Protein AF-D0BL15-F1 (afdb_monomer)

Sequence (108 aa):
METQQSLTRKQKILVAIVFLVSALVTSEMAHLYIEKNGEYEYSIFRWILVHQWSIVPAVGSVWLLNWKKIELIKQNFYIKVLLNWFLILALTYILEIVALLVLLIFIL

Organism: NCBI:txid626369

Nearest PDB structures (foldseek):
  3k1s-assembly1_A  TM=3.613E-01  e=9.073E+00  Bacillus anthracis

Solvent-accessible surface area (backbone atoms only — not comparable to full-atom values): 6141 Å² total; per-residue (Å²): 132,84,75,80,81,75,75,50,72,69,53,50,49,50,51,52,50,47,51,51,52,33,19,50,54,30,51,53,53,29,50,55,51,40,72,74,69,51,92,80,74,93,41,74,70,52,50,5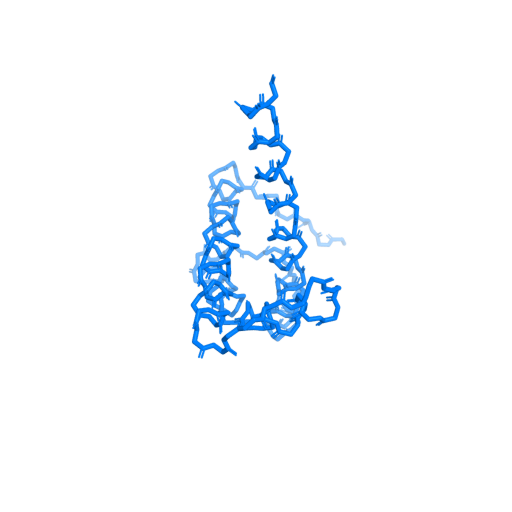0,63,53,45,56,65,31,48,56,43,17,45,52,43,49,50,52,33,52,74,69,71,50,77,91,62,102,64,58,70,67,60,50,24,53,56,41,23,53,50,36,52,54,49,34,55,52,50,52,54,50,51,52,52,53,50,50,64,75,74,105

pLDDT: mean 86.87, std 10.34, range [35.91, 94.69]

Foldseek 3Di:
DPPPPDDDPVLVVVLVVLLVVLLVVLVVQLVVVDVVPDDDDDDPVSLCVSSVCSLVSLLVSLVVCVVVVNDPDPDDSVVSSVVSSVSSSVVNVVVVVVVVVVVVVVVD

Mean predicted aligned error: 5.79 Å

Structure (mmCIF, N/CA/C/O backbone):
data_AF-D0BL15-F1
#
_entry.id   AF-D0BL15-F1
#
loop_
_atom_site.group_PDB
_atom_site.id
_atom_site.type_symbol
_atom_site.label_atom_id
_atom_site.label_alt_id
_atom_site.label_comp_id
_atom_site.label_asym_id
_atom_site.label_entity_id
_atom_site.label_seq_id
_atom_site.pdbx_PDB_ins_code
_atom_site.Cartn_x
_atom_site.Cartn_y
_atom_site.Cartn_z
_atom_site.occupancy
_atom_site.B_iso_or_equiv
_atom_site.auth_seq_id
_atom_site.auth_comp_id
_atom_site.auth_asym_id
_atom_site.auth_atom_id
_atom_site.pdbx_PDB_model_num
ATOM 1 N N . MET A 1 1 ? -21.423 17.517 18.499 1.00 35.91 1 MET A N 1
ATOM 2 C CA . MET A 1 1 ? -20.023 17.179 18.163 1.00 35.91 1 MET A CA 1
ATOM 3 C C . MET A 1 1 ? -19.782 15.752 18.606 1.00 35.91 1 MET A C 1
ATOM 5 O O . MET A 1 1 ? -19.761 15.507 19.804 1.00 35.91 1 MET A O 1
ATOM 9 N N . GLU A 1 2 ? -19.693 14.803 17.674 1.00 43.69 2 GLU A N 1
ATOM 10 C CA . GLU A 1 2 ? -19.262 13.450 18.030 1.00 43.69 2 GLU A CA 1
ATOM 11 C C . GLU A 1 2 ? -17.793 13.520 18.451 1.00 43.69 2 GLU A C 1
ATOM 13 O O . GLU A 1 2 ? -16.938 13.962 17.685 1.00 43.69 2 GLU A O 1
ATOM 18 N N . THR A 1 3 ? -17.503 13.152 19.693 1.00 45.22 3 THR A N 1
ATOM 19 C CA . THR A 1 3 ? -16.144 13.080 20.220 1.00 45.22 3 THR A CA 1
ATOM 20 C C . THR A 1 3 ? -15.340 12.095 19.372 1.00 45.22 3 THR A C 1
ATOM 22 O O . THR A 1 3 ? -15.650 10.906 19.322 1.00 45.22 3 THR A O 1
ATOM 25 N N . GLN A 1 4 ? -14.311 12.587 18.670 1.00 54.41 4 GLN A N 1
ATOM 26 C CA . GLN A 1 4 ? -13.317 11.728 18.028 1.00 54.41 4 GLN A CA 1
ATOM 27 C C . GLN A 1 4 ? -12.691 10.851 19.115 1.00 54.41 4 GLN A C 1
ATOM 29 O O . GLN A 1 4 ? -11.905 11.323 19.937 1.00 54.41 4 GLN A O 1
ATOM 34 N N . GLN A 1 5 ? -13.074 9.578 19.150 1.00 62.59 5 GLN A N 1
ATOM 35 C CA . GLN A 1 5 ? -12.496 8.616 20.073 1.00 62.59 5 GLN A CA 1
ATOM 36 C C . GLN A 1 5 ? -11.040 8.404 19.648 1.00 62.59 5 GLN A C 1
ATOM 38 O O . GLN A 1 5 ? -10.759 7.853 18.584 1.00 62.59 5 GLN A O 1
ATOM 43 N N . SER A 1 6 ? -10.104 8.933 20.435 1.00 76.19 6 SER A N 1
ATOM 44 C CA . SER A 1 6 ? -8.691 8.884 20.083 1.00 76.19 6 SER A CA 1
ATOM 45 C C . SER A 1 6 ? -8.174 7.448 20.185 1.00 76.19 6 SER A C 1
A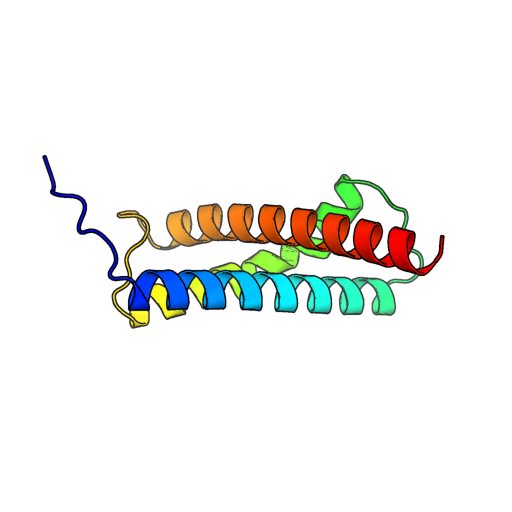TOM 47 O O . SER A 1 6 ? -8.431 6.732 21.153 1.00 76.19 6 SER A O 1
ATOM 49 N N . LEU A 1 7 ? -7.442 7.006 19.159 1.00 84.31 7 LEU A N 1
ATOM 50 C CA . LEU A 1 7 ? -6.826 5.682 19.164 1.00 84.31 7 LEU A CA 1
ATOM 51 C C . LEU A 1 7 ? -5.815 5.575 20.305 1.00 84.31 7 LEU A C 1
ATOM 53 O O . LEU A 1 7 ? -4.939 6.434 20.467 1.00 84.31 7 LEU A O 1
ATOM 57 N N . THR A 1 8 ? -5.868 4.467 21.037 1.00 90.19 8 THR A N 1
ATOM 58 C CA . THR A 1 8 ? -4.824 4.127 22.007 1.00 90.19 8 THR A CA 1
ATOM 59 C C . THR A 1 8 ? -3.481 3.930 21.297 1.00 90.19 8 THR A C 1
ATOM 61 O O . THR A 1 8 ? -3.425 3.582 20.115 1.00 90.19 8 THR A O 1
ATOM 64 N N . ARG A 1 9 ? -2.362 4.080 22.020 1.00 90.25 9 ARG A N 1
ATOM 65 C CA . ARG A 1 9 ? -1.017 3.837 21.463 1.00 90.25 9 ARG A CA 1
ATOM 66 C C . ARG A 1 9 ? -0.897 2.451 20.814 1.00 90.25 9 ARG A C 1
ATOM 68 O O . ARG A 1 9 ? -0.323 2.337 19.738 1.00 90.25 9 ARG A O 1
ATOM 75 N N . LYS A 1 10 ? -1.488 1.418 21.430 1.00 90.75 10 LYS A N 1
ATOM 76 C CA . LYS A 1 10 ? -1.507 0.047 20.891 1.00 90.75 10 LYS A CA 1
ATOM 77 C C . LYS A 1 10 ? -2.246 -0.036 19.552 1.00 90.75 10 LYS A C 1
ATOM 79 O O . LYS A 1 10 ? -1.748 -0.666 18.627 1.00 90.75 10 LYS A O 1
ATOM 84 N N . GLN A 1 11 ? -3.395 0.628 19.428 1.00 89.88 11 GLN A N 1
ATOM 85 C CA . GLN A 1 11 ? -4.155 0.666 18.174 1.00 89.88 11 GLN A CA 1
ATOM 86 C C . GLN A 1 11 ? -3.415 1.443 17.084 1.00 89.88 11 GLN A C 1
ATOM 88 O O . GLN A 1 11 ? -3.381 0.983 15.951 1.00 89.88 11 GLN A O 1
ATOM 93 N N . LYS A 1 12 ? -2.768 2.568 17.419 1.00 90.94 12 LYS A N 1
ATOM 94 C CA . LYS A 1 12 ? -1.934 3.321 16.465 1.00 90.94 12 LYS A CA 1
ATOM 95 C C . LYS A 1 12 ? -0.795 2.468 15.905 1.00 90.94 12 LYS A C 1
ATOM 97 O O . LYS A 1 12 ? -0.577 2.468 14.700 1.00 90.94 12 LYS A O 1
ATOM 102 N N . ILE A 1 13 ? -0.110 1.716 16.770 1.00 92.50 13 ILE A N 1
ATOM 103 C CA . ILE A 1 13 ? 0.948 0.786 16.352 1.00 92.50 13 ILE A CA 1
ATOM 104 C C . ILE A 1 13 ? 0.372 -0.300 15.440 1.00 92.50 13 ILE A C 1
ATOM 106 O O . ILE A 1 13 ? 0.933 -0.553 14.381 1.00 92.50 13 ILE A O 1
ATOM 110 N N . LEU A 1 14 ? -0.763 -0.904 15.807 1.00 93.25 14 LEU A N 1
ATOM 111 C CA . LEU A 1 14 ? -1.391 -1.933 14.976 1.00 93.25 14 LEU A CA 1
ATOM 112 C C . LEU A 1 14 ? -1.768 -1.391 13.595 1.00 93.25 14 LEU A C 1
ATOM 114 O O . LEU A 1 14 ? -1.488 -2.038 12.595 1.00 93.25 14 LEU A O 1
ATOM 118 N N . VAL A 1 15 ? -2.361 -0.199 13.541 1.00 92.12 15 VAL A N 1
ATOM 119 C CA . VAL A 1 15 ? -2.690 0.485 12.288 1.00 92.12 15 VAL A CA 1
ATOM 120 C C . VAL A 1 15 ? -1.428 0.668 11.450 1.00 92.12 15 VAL A C 1
ATOM 122 O O . VAL A 1 15 ? -1.404 0.225 10.308 1.00 92.12 15 VAL A O 1
ATOM 125 N N . ALA A 1 16 ? -0.359 1.224 12.024 1.00 91.50 16 ALA A N 1
ATOM 126 C CA . ALA A 1 16 ? 0.902 1.416 11.310 1.00 91.50 16 ALA A CA 1
ATOM 127 C C . ALA A 1 16 ? 1.461 0.098 10.744 1.00 91.50 16 ALA A C 1
ATOM 129 O O . ALA A 1 16 ? 1.826 0.050 9.574 1.00 91.50 16 ALA A O 1
ATOM 130 N N . ILE A 1 17 ? 1.459 -0.982 11.534 1.00 93.50 17 ILE A N 1
ATOM 131 C CA . ILE A 1 17 ? 1.891 -2.315 11.082 1.00 93.50 17 ILE A CA 1
ATOM 132 C C . ILE A 1 17 ? 1.029 -2.792 9.911 1.00 93.50 17 ILE A C 1
ATOM 134 O O . ILE A 1 17 ? 1.564 -3.260 8.913 1.00 93.50 17 ILE A O 1
ATOM 138 N N . VAL A 1 18 ? -0.295 -2.660 10.007 1.00 94.06 18 VAL A N 1
ATOM 139 C CA . VAL A 1 18 ? -1.215 -3.088 8.944 1.00 94.06 18 VAL A CA 1
ATOM 140 C C . VAL A 1 18 ? -0.947 -2.331 7.643 1.00 94.06 18 VAL A C 1
ATOM 142 O O . VAL A 1 18 ? -0.894 -2.955 6.585 1.00 94.06 18 VAL A O 1
ATOM 145 N N . PHE A 1 19 ? -0.733 -1.016 7.712 1.00 92.81 19 PHE A N 1
ATOM 146 C CA . PHE A 1 19 ? -0.388 -0.206 6.543 1.00 92.81 19 PHE A CA 1
ATOM 147 C C . PHE A 1 19 ? 0.972 -0.590 5.952 1.00 92.81 19 PHE A C 1
ATOM 149 O O . PHE A 1 19 ? 1.069 -0.768 4.740 1.00 92.81 19 PHE A O 1
ATOM 156 N N . LEU A 1 20 ? 1.997 -0.783 6.789 1.00 93.06 20 LEU A N 1
ATOM 157 C CA . LEU A 1 20 ? 3.332 -1.190 6.341 1.00 93.06 20 LEU A CA 1
ATOM 158 C C . LEU A 1 20 ? 3.315 -2.563 5.667 1.00 93.06 20 LEU A C 1
ATOM 160 O O . LEU A 1 20 ? 3.832 -2.706 4.567 1.00 93.06 20 LEU A O 1
ATOM 164 N N . VAL A 1 21 ? 2.671 -3.558 6.283 1.00 94.69 21 VAL A N 1
ATOM 165 C CA . VAL A 1 21 ? 2.526 -4.898 5.693 1.00 94.69 21 VAL A CA 1
ATOM 166 C C . VAL A 1 21 ? 1.750 -4.830 4.379 1.00 94.69 21 VAL A C 1
ATOM 168 O O . VAL A 1 21 ? 2.123 -5.491 3.418 1.00 94.69 21 VAL A O 1
ATOM 171 N N . SER A 1 22 ? 0.707 -4.001 4.303 1.00 94.44 22 SER A N 1
ATOM 172 C CA . SER A 1 22 ? -0.072 -3.824 3.071 1.00 94.44 22 SER A CA 1
ATOM 173 C C . SER A 1 22 ? 0.753 -3.203 1.941 1.00 94.44 22 SER A C 1
ATOM 175 O O . SER A 1 22 ? 0.615 -3.617 0.791 1.00 94.44 22 SER A O 1
ATOM 177 N N . ALA A 1 23 ? 1.619 -2.237 2.261 1.00 92.88 23 ALA A N 1
ATOM 178 C CA . ALA A 1 23 ? 2.542 -1.639 1.301 1.00 92.88 23 ALA A CA 1
ATOM 179 C C . ALA A 1 23 ? 3.623 -2.636 0.857 1.00 92.88 23 ALA A C 1
ATOM 181 O O . ALA A 1 23 ? 3.855 -2.778 -0.336 1.00 92.88 23 ALA A O 1
ATOM 182 N N . LEU A 1 24 ? 4.200 -3.412 1.781 1.00 92.75 24 LEU A N 1
ATOM 183 C CA . LEU A 1 24 ? 5.168 -4.464 1.442 1.00 92.75 24 LEU A CA 1
ATOM 184 C C . LEU A 1 24 ? 4.560 -5.520 0.513 1.00 92.75 24 LEU A C 1
ATOM 186 O O . LEU A 1 24 ? 5.115 -5.808 -0.540 1.00 92.75 24 LEU A O 1
ATOM 190 N N . VAL A 1 25 ? 3.378 -6.045 0.852 1.00 93.00 25 VAL A N 1
ATOM 191 C CA . VAL A 1 25 ? 2.652 -6.991 -0.015 1.00 93.00 25 VAL A CA 1
ATOM 192 C C . VAL A 1 25 ? 2.370 -6.370 -1.382 1.00 93.00 25 VAL A C 1
ATOM 194 O O . VAL A 1 25 ? 2.450 -7.054 -2.397 1.00 93.00 25 VAL A O 1
ATOM 197 N N . THR A 1 26 ? 2.057 -5.075 -1.423 1.00 94.19 26 THR A N 1
ATOM 198 C CA . THR A 1 26 ? 1.862 -4.352 -2.681 1.00 94.19 26 THR A CA 1
ATOM 199 C C . THR A 1 26 ? 3.132 -4.343 -3.531 1.00 94.19 26 THR A C 1
ATOM 201 O O . THR A 1 26 ? 3.046 -4.679 -4.711 1.00 94.19 26 THR A O 1
ATOM 204 N N . SER A 1 27 ? 4.288 -4.016 -2.949 1.00 91.06 27 SER A N 1
ATOM 205 C CA . SER A 1 27 ? 5.578 -4.033 -3.650 1.00 91.06 27 SER A CA 1
ATOM 206 C C . SER A 1 27 ? 5.931 -5.428 -4.172 1.00 91.06 27 SER A C 1
ATOM 208 O O . SER A 1 27 ? 6.321 -5.567 -5.327 1.00 91.06 27 SER A O 1
ATOM 210 N N . GLU A 1 28 ? 5.720 -6.479 -3.375 1.00 91.44 28 GLU A N 1
ATOM 211 C CA . GLU A 1 28 ? 5.977 -7.860 -3.811 1.00 91.44 28 GLU A CA 1
ATOM 212 C C . GLU A 1 28 ? 5.054 -8.282 -4.964 1.00 91.44 28 GLU A C 1
ATOM 214 O O . GLU A 1 28 ? 5.497 -8.870 -5.949 1.00 91.44 28 GLU A O 1
ATOM 219 N N . MET A 1 29 ? 3.763 -7.937 -4.897 1.00 91.44 29 MET A N 1
ATOM 220 C CA . MET A 1 29 ? 2.840 -8.194 -6.007 1.00 91.44 29 MET A CA 1
ATOM 221 C C . MET A 1 29 ? 3.250 -7.444 -7.278 1.00 91.44 29 MET A C 1
ATOM 223 O O . MET A 1 29 ? 3.142 -7.998 -8.373 1.00 91.44 29 MET A O 1
ATOM 227 N N . ALA A 1 30 ? 3.713 -6.201 -7.141 1.00 90.19 30 ALA A N 1
ATOM 228 C CA . ALA A 1 30 ? 4.216 -5.411 -8.256 1.00 90.19 30 ALA A CA 1
ATOM 229 C C . ALA A 1 30 ? 5.464 -6.052 -8.880 1.00 90.19 30 ALA A C 1
ATOM 231 O O . ALA A 1 30 ? 5.536 -6.187 -10.102 1.00 90.19 30 ALA A O 1
ATOM 232 N N . HIS A 1 31 ? 6.398 -6.522 -8.052 1.00 88.31 31 HIS A N 1
ATOM 233 C CA . HIS A 1 31 ? 7.595 -7.231 -8.494 1.00 88.31 31 HIS A CA 1
ATOM 234 C C . HIS A 1 31 ? 7.247 -8.501 -9.284 1.00 88.31 31 HIS A C 1
ATOM 236 O O . HIS A 1 31 ? 7.696 -8.666 -10.418 1.00 88.31 31 HIS A O 1
ATOM 242 N N . LEU A 1 32 ? 6.357 -9.342 -8.746 1.00 88.75 32 LEU A N 1
ATOM 243 C CA . LEU A 1 32 ? 5.877 -10.554 -9.423 1.00 88.75 32 LEU A CA 1
ATOM 244 C C . LEU A 1 32 ? 5.157 -10.242 -10.743 1.00 88.75 32 LEU A C 1
ATOM 246 O O . LEU A 1 32 ? 5.268 -10.987 -11.719 1.00 88.75 32 LEU A O 1
ATOM 250 N N . TYR A 1 33 ? 4.401 -9.141 -10.790 1.00 87.81 33 TYR A N 1
ATOM 251 C CA . TYR A 1 33 ? 3.758 -8.694 -12.020 1.00 87.81 33 TYR A CA 1
ATOM 252 C C . TYR A 1 33 ? 4.795 -8.298 -13.076 1.00 87.81 33 TYR A C 1
ATOM 254 O O . TYR A 1 3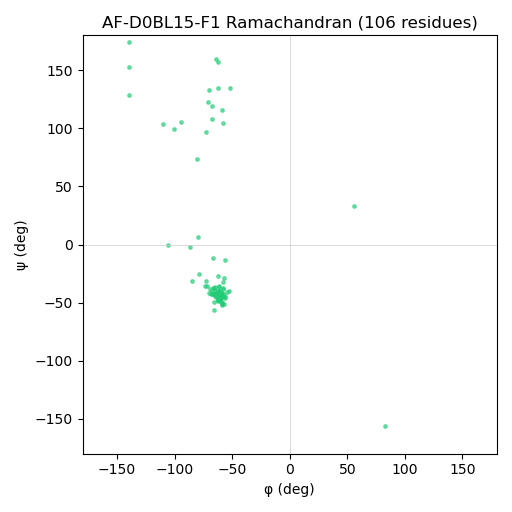3 ? 4.630 -8.652 -14.243 1.00 87.81 33 TYR A O 1
ATOM 262 N N . ILE A 1 34 ? 5.849 -7.576 -12.697 1.00 87.56 34 ILE A N 1
ATOM 263 C CA . ILE A 1 34 ? 6.915 -7.168 -13.620 1.00 87.56 34 ILE A CA 1
ATOM 264 C C . ILE A 1 34 ? 7.677 -8.395 -14.129 1.00 87.56 34 ILE A C 1
ATOM 266 O O . ILE A 1 34 ? 7.787 -8.575 -15.341 1.00 87.56 34 ILE A O 1
ATOM 270 N N . GLU A 1 35 ? 8.104 -9.283 -13.228 1.00 87.50 35 GLU A N 1
ATOM 271 C CA . GLU A 1 35 ? 8.833 -10.513 -13.565 1.00 87.50 35 GLU A CA 1
ATOM 272 C C . GLU A 1 35 ? 8.078 -11.368 -14.595 1.00 87.50 35 GLU A C 1
ATOM 274 O O . GLU A 1 35 ? 8.662 -11.876 -15.551 1.00 87.50 35 GLU A O 1
ATOM 279 N N . LYS A 1 36 ? 6.752 -11.467 -14.453 1.00 87.12 36 LYS A N 1
ATOM 280 C CA . LYS A 1 36 ? 5.905 -12.231 -15.374 1.00 87.12 36 LYS A CA 1
ATOM 281 C C . LYS A 1 36 ? 5.716 -11.567 -16.745 1.00 87.12 36 LYS A C 1
ATOM 283 O O . LYS A 1 36 ? 5.483 -12.277 -17.722 1.00 87.12 36 LYS A O 1
ATOM 288 N N . ASN A 1 37 ? 5.729 -10.236 -16.824 1.00 85.00 37 ASN A N 1
ATOM 289 C CA . ASN A 1 37 ? 5.312 -9.496 -18.023 1.00 85.00 37 ASN A CA 1
ATOM 290 C C . ASN A 1 37 ? 6.473 -8.888 -18.835 1.00 85.00 37 ASN A C 1
ATOM 292 O O . ASN A 1 37 ? 6.213 -8.292 -19.880 1.00 85.00 37 ASN A O 1
ATOM 296 N N . GLY A 1 38 ? 7.727 -9.064 -18.408 1.00 76.44 38 GLY A N 1
ATOM 297 C CA . GLY A 1 38 ? 8.906 -8.598 -19.144 1.00 76.44 38 GLY A CA 1
ATOM 298 C C . GLY A 1 38 ? 9.237 -7.122 -18.899 1.00 76.44 38 GLY A C 1
ATOM 299 O O . GLY A 1 38 ? 8.900 -6.573 -17.852 1.00 76.44 38 GLY A O 1
ATOM 300 N N . GLU A 1 39 ? 9.948 -6.492 -19.842 1.00 67.38 39 GLU A N 1
ATOM 301 C CA . GLU A 1 39 ? 10.572 -5.177 -19.642 1.00 67.38 39 GLU A CA 1
ATOM 302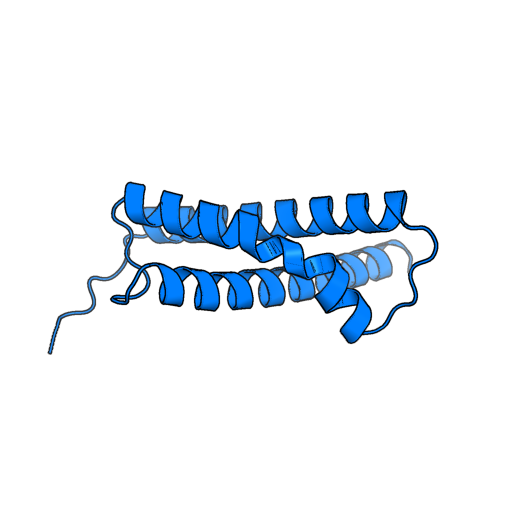 C C . GLU A 1 39 ? 9.606 -4.102 -19.117 1.00 67.38 39 GLU A C 1
ATOM 304 O O . GLU A 1 39 ? 8.472 -3.931 -19.580 1.00 67.38 39 GLU A O 1
ATOM 309 N N . TYR A 1 40 ? 10.089 -3.366 -18.116 1.00 70.88 40 TYR A N 1
ATOM 310 C CA . TYR A 1 40 ? 9.337 -2.348 -17.403 1.00 70.88 40 TYR A CA 1
ATOM 311 C C . TYR A 1 40 ? 9.880 -0.961 -17.739 1.00 70.88 40 TYR A C 1
ATOM 313 O O . TYR A 1 40 ? 10.917 -0.538 -17.230 1.00 70.88 40 TYR A O 1
ATOM 321 N N . GLU A 1 41 ? 9.151 -0.230 -18.580 1.00 75.88 41 GLU A N 1
ATOM 322 C CA . GLU A 1 41 ? 9.414 1.191 -18.789 1.00 75.88 41 GLU A CA 1
ATOM 323 C C . GLU A 1 41 ? 9.005 1.994 -17.550 1.00 75.88 41 GLU A C 1
ATOM 325 O O . GLU A 1 41 ? 7.845 1.979 -17.117 1.00 75.88 41 GLU A O 1
ATOM 330 N N . TYR A 1 42 ? 9.963 2.735 -16.993 1.00 74.19 42 TYR A N 1
ATOM 331 C CA . TYR A 1 42 ? 9.743 3.564 -15.816 1.00 74.19 42 TYR A CA 1
ATOM 332 C C . TYR A 1 42 ? 8.912 4.806 -16.178 1.00 74.19 42 TYR A C 1
ATOM 334 O O . TYR A 1 42 ? 9.427 5.821 -16.643 1.00 74.19 42 TYR A O 1
ATOM 342 N N . SER A 1 43 ? 7.599 4.736 -15.953 1.00 84.88 43 SER A N 1
ATOM 343 C CA . SER A 1 43 ? 6.686 5.882 -16.027 1.00 84.88 43 SER A CA 1
ATOM 344 C C . SER A 1 43 ? 5.663 5.831 -14.896 1.00 84.88 43 SER A C 1
ATOM 346 O O . SER A 1 43 ? 5.295 4.754 -14.427 1.00 84.88 43 SER A O 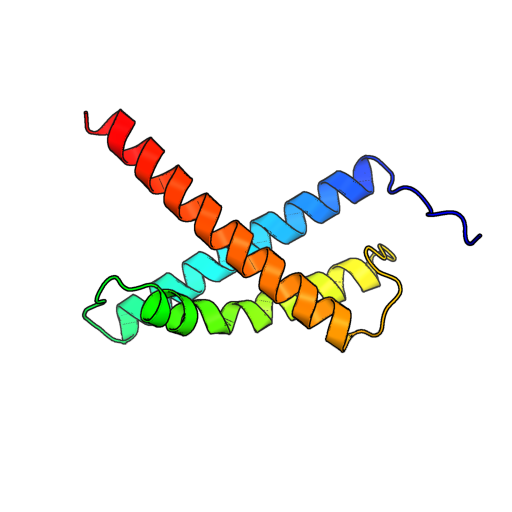1
ATOM 348 N N . ILE A 1 44 ? 5.152 6.992 -14.475 1.00 82.25 44 ILE A N 1
ATOM 349 C CA . ILE A 1 44 ? 4.160 7.063 -13.391 1.00 82.25 44 ILE A CA 1
ATOM 350 C C . ILE A 1 44 ? 2.866 6.309 -13.739 1.00 82.25 44 ILE A C 1
ATOM 352 O O . ILE A 1 44 ? 2.280 5.649 -12.887 1.00 82.25 44 ILE A O 1
ATOM 356 N N . PHE A 1 45 ? 2.446 6.337 -15.008 1.00 85.31 45 PHE A N 1
ATOM 357 C CA . PHE A 1 45 ? 1.264 5.608 -15.471 1.00 85.31 45 PHE A CA 1
ATOM 358 C C . PHE A 1 45 ? 1.474 4.097 -15.415 1.00 85.31 45 PHE A C 1
ATOM 360 O O . PHE A 1 45 ? 0.593 3.367 -14.956 1.00 85.31 45 PHE A O 1
ATOM 367 N N . ARG A 1 46 ? 2.651 3.619 -15.837 1.00 85.75 46 ARG A N 1
ATOM 368 C CA . ARG A 1 46 ? 2.992 2.198 -15.746 1.00 85.75 46 ARG A CA 1
ATOM 369 C C . ARG A 1 46 ? 3.126 1.753 -14.292 1.00 85.75 46 ARG A C 1
ATOM 371 O O . ARG A 1 46 ? 2.635 0.679 -13.956 1.00 85.75 46 ARG A O 1
ATOM 378 N N . TRP A 1 47 ? 3.674 2.606 -13.429 1.00 89.25 47 TRP A N 1
ATOM 379 C CA . TRP A 1 47 ? 3.754 2.358 -11.993 1.00 89.25 47 TRP A CA 1
ATOM 380 C C . TRP A 1 47 ? 2.369 2.150 -11.388 1.00 89.25 47 TRP A C 1
ATOM 382 O O . TRP A 1 47 ? 2.124 1.108 -10.784 1.00 89.25 47 TRP A O 1
ATOM 392 N N . ILE A 1 48 ? 1.423 3.056 -11.646 1.00 87.31 48 ILE A N 1
ATOM 393 C CA . ILE A 1 48 ? 0.041 2.910 -11.166 1.00 87.31 48 ILE A CA 1
ATOM 394 C C . ILE A 1 48 ? -0.595 1.617 -11.698 1.00 87.31 48 ILE A C 1
ATOM 396 O O . ILE A 1 48 ? -1.258 0.912 -10.940 1.00 87.31 48 ILE A O 1
ATOM 400 N N . LEU A 1 49 ? -0.375 1.270 -12.972 1.00 88.50 49 LEU A N 1
ATOM 401 C CA . LEU A 1 49 ? -0.914 0.039 -13.565 1.00 88.50 49 LEU A CA 1
ATOM 402 C C . LEU A 1 49 ? -0.392 -1.228 -12.887 1.00 88.50 49 LEU A C 1
ATOM 404 O O . LEU A 1 49 ? -1.157 -2.167 -12.680 1.00 88.50 49 LEU A O 1
ATOM 408 N N . VAL A 1 50 ? 0.889 -1.276 -12.538 1.00 89.62 50 VAL A N 1
ATOM 409 C CA . VAL A 1 50 ? 1.463 -2.435 -11.843 1.00 89.62 50 VAL A CA 1
ATOM 410 C C . VAL A 1 50 ? 0.979 -2.493 -10.390 1.00 89.62 50 VAL A C 1
ATOM 412 O O . VAL A 1 50 ? 0.662 -3.567 -9.879 1.00 89.62 50 VAL A O 1
ATOM 415 N N . HIS A 1 51 ? 0.813 -1.335 -9.754 1.00 92.62 51 HIS A N 1
ATOM 416 C CA . HIS A 1 51 ? 0.407 -1.228 -8.355 1.00 92.62 51 HIS A CA 1
ATOM 417 C C . HIS A 1 51 ? -1.112 -1.231 -8.144 1.00 92.62 51 HIS A C 1
ATOM 419 O O . HIS A 1 51 ? -1.560 -1.235 -6.998 1.00 92.62 51 HIS A O 1
ATOM 425 N N . GLN A 1 52 ? -1.936 -1.276 -9.198 1.00 89.06 52 GLN A N 1
ATOM 426 C CA . GLN A 1 52 ? -3.403 -1.261 -9.082 1.00 89.06 52 GLN A CA 1
ATOM 427 C C . GLN A 1 52 ? -3.945 -2.411 -8.217 1.00 89.06 52 GLN A C 1
ATOM 429 O O . GLN A 1 52 ? -4.951 -2.262 -7.523 1.00 89.06 52 GLN A O 1
ATOM 434 N N . TRP A 1 53 ? -3.229 -3.540 -8.191 1.00 88.25 53 TRP A N 1
ATOM 435 C CA . TRP A 1 53 ? -3.566 -4.711 -7.382 1.00 88.25 53 TRP A CA 1
ATOM 436 C C . TRP A 1 53 ? -3.458 -4.471 -5.874 1.00 88.25 53 TRP A C 1
ATOM 438 O O . TRP A 1 53 ? -4.014 -5.253 -5.105 1.00 88.25 53 TRP A O 1
ATOM 448 N N . SER A 1 54 ? -2.858 -3.357 -5.438 1.00 91.25 54 SER A N 1
ATOM 449 C CA . SER A 1 54 ? -2.880 -2.894 -4.040 1.00 91.25 54 SER A CA 1
ATOM 450 C C . SER A 1 54 ? -4.287 -2.700 -3.467 1.00 91.25 54 SER A C 1
ATOM 452 O O . SER A 1 54 ? -4.456 -2.630 -2.248 1.00 91.25 54 SER A O 1
ATOM 454 N N . ILE A 1 55 ? -5.324 -2.688 -4.310 1.00 91.69 55 ILE A N 1
ATOM 455 C CA . ILE A 1 55 ? -6.716 -2.749 -3.860 1.00 91.69 55 ILE A CA 1
ATOM 456 C C . ILE A 1 55 ? -6.992 -4.010 -3.018 1.00 91.69 55 ILE A C 1
ATOM 458 O O . ILE A 1 55 ? -7.770 -3.953 -2.069 1.00 91.69 55 ILE A O 1
ATOM 462 N N . VAL A 1 56 ? -6.318 -5.134 -3.291 1.00 93.25 56 VAL A N 1
ATOM 463 C CA . VAL A 1 56 ? -6.467 -6.391 -2.535 1.00 93.25 56 VAL A CA 1
ATOM 464 C C . VAL A 1 56 ? -5.965 -6.248 -1.088 1.00 93.25 56 VAL A C 1
ATOM 466 O O . VAL A 1 56 ? -6.765 -6.451 -0.167 1.00 93.25 56 VAL A O 1
ATOM 469 N N . PRO A 1 57 ? -4.703 -5.846 -0.824 1.00 92.94 57 PRO A N 1
ATOM 470 C CA . PRO A 1 57 ? -4.257 -5.564 0.536 1.00 92.94 57 PRO A CA 1
ATOM 471 C C . PRO A 1 57 ? -5.027 -4.399 1.174 1.00 92.94 57 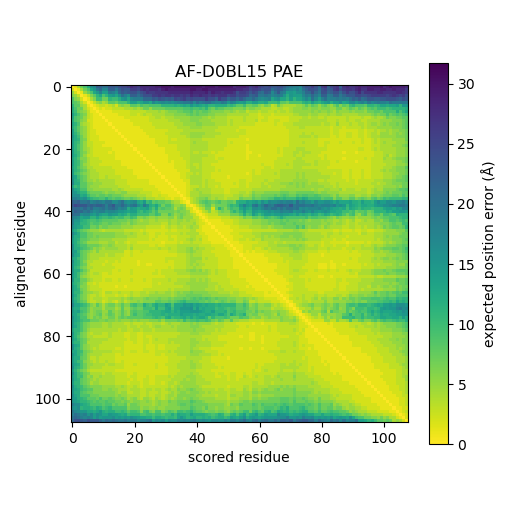PRO A C 1
ATOM 473 O O . PRO A 1 57 ? -5.225 -4.414 2.390 1.00 92.94 57 PRO A O 1
ATOM 476 N N . ALA A 1 58 ? -5.558 -3.445 0.399 1.00 93.62 58 ALA A N 1
ATOM 477 C CA . ALA A 1 58 ? -6.440 -2.399 0.922 1.00 93.62 58 ALA A CA 1
ATOM 478 C C . ALA A 1 58 ? -7.777 -2.939 1.458 1.00 93.62 58 ALA A C 1
ATOM 480 O O . ALA A 1 58 ? -8.217 -2.533 2.536 1.00 93.62 58 ALA A O 1
ATOM 481 N N . VAL A 1 59 ? -8.408 -3.879 0.750 1.00 94.25 59 VAL A N 1
ATOM 482 C CA . VAL A 1 59 ? -9.606 -4.586 1.231 1.00 94.25 59 VAL A CA 1
ATOM 483 C C . VAL A 1 59 ? -9.279 -5.386 2.491 1.00 94.25 59 VAL A C 1
ATOM 485 O O . VAL A 1 59 ? -9.984 -5.265 3.497 1.00 94.25 59 VAL A O 1
ATOM 488 N N . GLY A 1 60 ? -8.190 -6.160 2.461 1.00 93.31 60 GLY A N 1
ATOM 489 C CA . GLY A 1 60 ? -7.764 -6.992 3.588 1.00 93.31 60 GLY A CA 1
ATOM 490 C C . GLY A 1 60 ? -7.472 -6.182 4.853 1.00 93.31 60 GLY A C 1
ATOM 491 O O . GLY A 1 60 ? -7.901 -6.555 5.946 1.00 93.31 60 GLY A O 1
ATOM 492 N N . SER A 1 61 ? -6.813 -5.033 4.716 1.00 93.00 61 SER A N 1
ATOM 493 C CA . SER A 1 61 ? -6.504 -4.154 5.847 1.00 93.00 61 SER A CA 1
ATOM 494 C C . SER A 1 61 ? -7.741 -3.461 6.415 1.00 93.00 61 SER A C 1
ATOM 496 O O . SER A 1 61 ? -7.899 -3.454 7.635 1.00 93.00 61 SER A O 1
ATOM 498 N N . VAL A 1 62 ? -8.672 -2.958 5.592 1.00 92.94 62 VAL A N 1
ATOM 499 C CA . VAL A 1 62 ? -9.944 -2.412 6.112 1.00 92.94 62 VAL A CA 1
ATOM 500 C C . VAL A 1 62 ? -10.744 -3.492 6.835 1.00 92.94 62 VAL A C 1
ATOM 502 O O . VAL A 1 62 ? -11.280 -3.239 7.917 1.00 92.94 62 VAL A O 1
ATOM 505 N N . TRP A 1 63 ? -10.806 -4.701 6.275 1.00 93.38 63 TRP A N 1
ATOM 506 C CA . TRP A 1 63 ? -11.474 -5.830 6.917 1.00 93.38 63 TRP A CA 1
ATOM 507 C C . TRP A 1 63 ? -10.838 -6.171 8.272 1.00 93.38 63 TRP A C 1
ATOM 509 O O . TRP A 1 63 ? -11.546 -6.250 9.278 1.00 93.38 63 TRP A O 1
ATOM 519 N N . LEU A 1 64 ? -9.507 -6.275 8.334 1.00 92.94 64 LEU A N 1
ATOM 520 C CA . LEU A 1 64 ? -8.767 -6.572 9.563 1.00 92.94 64 LEU A CA 1
ATOM 521 C C . LEU A 1 64 ? -8.935 -5.478 10.631 1.00 92.94 64 LEU A C 1
ATOM 523 O O . LEU A 1 64 ? -9.130 -5.785 11.810 1.00 92.94 64 LEU A O 1
ATOM 527 N N . LEU A 1 65 ? -8.878 -4.204 10.239 1.00 91.25 65 LEU A N 1
ATOM 528 C CA . LEU A 1 65 ? -9.055 -3.077 11.158 1.00 91.25 65 LEU A CA 1
ATOM 529 C C . LEU A 1 65 ? -10.486 -3.019 11.706 1.00 91.25 65 LEU A C 1
ATOM 531 O O . LEU A 1 65 ? -10.665 -2.878 12.919 1.00 91.25 65 LEU A O 1
ATOM 535 N N . ASN A 1 66 ? -11.493 -3.232 10.854 1.00 90.75 66 ASN A N 1
ATOM 536 C CA . ASN A 1 66 ? -12.887 -3.340 11.287 1.00 90.75 66 ASN A CA 1
ATOM 537 C C . ASN A 1 66 ? -13.091 -4.541 12.228 1.00 90.75 66 ASN A C 1
ATOM 539 O O . ASN A 1 66 ? -13.744 -4.395 13.261 1.00 90.75 66 ASN A O 1
ATOM 543 N N . TRP A 1 67 ? -12.486 -5.701 11.936 1.00 90.00 67 TRP A N 1
ATOM 544 C CA . TRP A 1 67 ? -12.523 -6.879 12.816 1.00 90.00 67 TRP A CA 1
ATOM 545 C C . TRP A 1 67 ? -11.952 -6.577 14.208 1.00 90.00 67 TRP A C 1
ATOM 547 O O . TRP A 1 67 ? -12.485 -7.011 15.230 1.00 90.00 67 TRP A O 1
ATOM 557 N N . LYS A 1 68 ? -10.887 -5.771 14.274 1.00 88.38 68 LYS A N 1
ATOM 558 C CA . LYS A 1 68 ? -10.287 -5.295 15.531 1.00 88.38 68 LYS A CA 1
ATOM 559 C C . LYS A 1 68 ? -11.044 -4.124 16.171 1.00 88.38 68 LYS A C 1
ATOM 561 O O . LYS A 1 68 ? -10.573 -3.599 17.180 1.00 88.38 68 LYS A O 1
ATOM 566 N N . LYS A 1 69 ? -12.205 -3.737 15.627 1.00 87.06 69 LYS A N 1
ATOM 567 C CA . LYS A 1 69 ? -13.022 -2.591 16.061 1.00 87.06 69 LYS A CA 1
ATOM 568 C C . LYS A 1 69 ? -12.232 -1.274 16.070 1.00 87.06 69 LYS A C 1
ATOM 570 O O . LYS A 1 69 ? -12.441 -0.420 16.928 1.00 87.06 69 LYS A O 1
ATOM 575 N N . ILE A 1 70 ? -11.290 -1.130 15.137 1.00 85.31 70 ILE A N 1
ATOM 576 C CA . ILE A 1 70 ? -10.512 0.092 14.927 1.00 85.31 70 ILE A CA 1
ATOM 577 C C . ILE A 1 70 ? -11.119 0.828 13.741 1.00 85.31 70 ILE A C 1
ATOM 579 O O . ILE A 1 70 ? -10.848 0.509 12.585 1.00 85.31 70 ILE A O 1
ATOM 583 N N . GLU A 1 71 ? -11.942 1.830 14.029 1.00 79.69 71 GLU A N 1
ATOM 584 C CA . GLU A 1 71 ? -12.522 2.675 12.993 1.00 79.69 71 GLU A CA 1
ATOM 585 C C . GLU A 1 71 ? -11.681 3.932 12.791 1.00 79.69 71 GLU A C 1
ATOM 587 O O . GLU A 1 71 ? -11.713 4.856 13.598 1.00 79.69 71 GLU A O 1
ATOM 592 N N . LEU A 1 72 ? -10.929 3.969 11.690 1.00 73.88 72 LEU A N 1
ATOM 593 C CA . LEU A 1 72 ? -10.168 5.157 11.289 1.00 73.88 72 LEU A CA 1
ATOM 594 C C . LEU A 1 72 ? -11.073 6.263 10.736 1.00 73.88 72 LEU A C 1
ATOM 596 O O . LEU A 1 72 ? -10.810 7.445 10.931 1.00 73.88 72 LEU A O 1
ATOM 600 N N . ILE A 1 73 ? -12.134 5.868 10.029 1.00 77.69 73 ILE A N 1
ATOM 601 C CA . ILE A 1 73 ? -13.065 6.759 9.338 1.00 77.69 73 ILE A CA 1
ATOM 602 C C . ILE A 1 73 ? -14.479 6.211 9.546 1.00 77.69 73 ILE A C 1
ATOM 604 O O . ILE A 1 73 ? -14.731 5.034 9.271 1.00 77.69 73 ILE A O 1
ATOM 608 N N . LYS A 1 74 ? -15.412 7.058 9.999 1.00 78.69 74 LYS A N 1
ATOM 609 C CA . LYS A 1 74 ? -16.846 6.734 10.089 1.00 78.69 74 LYS A CA 1
ATOM 610 C C . LYS A 1 74 ? -17.512 6.888 8.721 1.00 78.69 74 LYS A C 1
ATOM 612 O O . LYS A 1 74 ? -18.203 7.865 8.460 1.00 78.69 74 LYS A O 1
ATOM 617 N N . GLN A 1 75 ? -17.247 5.947 7.824 1.00 84.31 75 GLN A N 1
ATOM 618 C CA . GLN A 1 75 ? -17.872 5.869 6.503 1.00 84.31 75 GLN A CA 1
ATOM 619 C C . GLN A 1 75 ? -18.205 4.422 6.135 1.00 84.31 75 GLN A C 1
ATOM 621 O O . GLN A 1 75 ? -17.878 3.492 6.874 1.00 84.31 75 GLN A O 1
ATOM 626 N N . ASN A 1 76 ? -18.879 4.224 5.001 1.00 89.25 76 ASN A N 1
ATOM 627 C CA . ASN A 1 76 ? -19.190 2.888 4.505 1.00 89.25 76 ASN A CA 1
ATOM 628 C C . ASN A 1 76 ? -17.908 2.102 4.149 1.00 89.25 76 ASN A C 1
ATOM 630 O O . ASN A 1 76 ? -16.837 2.673 3.935 1.00 89.25 76 ASN A O 1
ATOM 634 N N . PHE A 1 77 ? -18.019 0.772 4.095 1.00 88.56 77 PHE A N 1
ATOM 635 C CA . PHE A 1 77 ? -16.876 -0.112 3.843 1.00 88.56 77 PHE A CA 1
ATOM 636 C C . PHE A 1 77 ? -16.141 0.230 2.537 1.00 88.56 77 PHE A C 1
ATOM 638 O O . PHE A 1 77 ? -14.919 0.325 2.533 1.00 88.56 77 PHE A O 1
ATOM 645 N N . TYR A 1 78 ? -16.878 0.480 1.453 1.00 90.44 78 TYR A N 1
ATOM 646 C CA . TYR A 1 78 ? -16.306 0.763 0.136 1.00 90.44 78 TYR A CA 1
ATOM 647 C C . TYR A 1 78 ? -15.473 2.048 0.109 1.00 90.44 78 TYR A C 1
ATOM 649 O O . TYR A 1 78 ? -14.367 2.049 -0.424 1.00 90.44 78 TYR A O 1
ATOM 657 N N . ILE A 1 79 ? -15.949 3.126 0.736 1.00 90.00 79 ILE A N 1
ATOM 658 C CA . ILE A 1 79 ? -15.199 4.384 0.810 1.00 90.00 79 ILE A CA 1
ATOM 659 C C . ILE A 1 79 ? -13.975 4.220 1.714 1.00 90.00 79 ILE A C 1
ATOM 661 O O . ILE A 1 79 ? -12.902 4.712 1.365 1.00 90.00 79 ILE A O 1
ATOM 665 N N . LYS A 1 80 ? -14.086 3.470 2.824 1.00 90.94 80 LYS A N 1
ATOM 666 C CA . LYS A 1 80 ? -12.907 3.116 3.635 1.00 90.94 80 LYS A CA 1
ATOM 667 C C . LYS A 1 80 ? -11.861 2.397 2.777 1.00 90.94 80 LYS A C 1
ATOM 669 O O . LYS A 1 80 ? -10.694 2.762 2.847 1.00 90.94 80 LYS A O 1
ATOM 674 N N . VAL A 1 81 ? -12.267 1.426 1.955 1.00 93.12 81 VAL A N 1
ATOM 675 C CA . VAL A 1 81 ? -11.361 0.686 1.058 1.00 93.12 81 VAL A CA 1
ATOM 676 C C . VAL A 1 81 ? -10.704 1.606 0.036 1.00 93.12 81 VAL A C 1
ATOM 678 O O . VAL A 1 81 ? -9.490 1.542 -0.108 1.00 93.12 81 VAL A O 1
ATOM 681 N N . LEU A 1 82 ? -11.457 2.482 -0.632 1.00 93.00 82 LEU A N 1
ATOM 682 C CA . LEU A 1 82 ? -10.900 3.393 -1.640 1.00 93.00 82 LEU A CA 1
ATOM 683 C C . LEU A 1 82 ? -9.886 4.379 -1.047 1.00 93.00 82 LEU A C 1
ATOM 685 O O . LEU A 1 82 ? -8.805 4.565 -1.602 1.00 93.00 82 LEU A O 1
ATOM 689 N N . LEU A 1 83 ? -10.203 4.976 0.105 1.00 91.56 83 LEU A N 1
ATOM 690 C CA . LEU A 1 83 ? -9.276 5.872 0.801 1.00 91.56 83 LEU A CA 1
ATOM 691 C C . LEU A 1 83 ? -8.026 5.120 1.262 1.00 91.56 83 LEU A C 1
ATOM 693 O O . LEU A 1 83 ? -6.908 5.607 1.111 1.00 91.56 83 LEU A O 1
ATOM 697 N N . ASN A 1 84 ? -8.213 3.914 1.789 1.00 92.25 84 ASN A N 1
ATOM 698 C CA . ASN A 1 84 ? -7.121 3.068 2.239 1.00 92.25 84 ASN A CA 1
ATOM 699 C C . ASN A 1 84 ? -6.229 2.607 1.078 1.00 92.25 84 ASN A C 1
ATOM 701 O O . ASN A 1 84 ? -5.011 2.569 1.214 1.00 92.25 84 ASN A O 1
ATOM 705 N N . TRP A 1 85 ? -6.822 2.324 -0.080 1.00 94.38 85 TRP A N 1
ATOM 706 C CA . TRP A 1 85 ? -6.107 1.984 -1.303 1.00 94.38 85 TRP A CA 1
ATOM 707 C C . TRP A 1 85 ? -5.207 3.128 -1.764 1.00 94.38 85 TRP A C 1
ATOM 709 O O . TRP A 1 85 ? -4.016 2.916 -1.989 1.00 94.38 85 TRP A O 1
ATOM 719 N N . PHE A 1 86 ? -5.737 4.352 -1.802 1.00 92.69 86 PHE A N 1
ATOM 720 C CA . PHE A 1 86 ? -4.944 5.536 -2.128 1.00 92.69 86 PHE A CA 1
ATOM 721 C C . PHE A 1 86 ? -3.784 5.746 -1.141 1.00 92.69 86 PHE A C 1
ATOM 723 O O . PHE A 1 86 ? -2.660 6.031 -1.553 1.00 92.69 86 PHE A O 1
ATOM 730 N N . LEU A 1 87 ? -4.029 5.552 0.159 1.00 91.81 87 LEU A N 1
ATOM 731 C CA . LEU A 1 87 ? -2.989 5.651 1.186 1.00 91.81 87 LEU A CA 1
ATOM 732 C C . LEU A 1 87 ? -1.899 4.584 1.027 1.00 91.81 87 LEU A C 1
ATOM 734 O O . LEU A 1 87 ? -0.722 4.905 1.164 1.00 91.81 87 LEU A O 1
ATOM 738 N N . ILE A 1 88 ? -2.271 3.337 0.729 1.00 93.44 88 ILE A N 1
ATOM 739 C CA . ILE A 1 88 ? -1.314 2.246 0.499 1.00 93.44 88 ILE A CA 1
ATOM 740 C C . ILE A 1 88 ? -0.474 2.527 -0.747 1.00 93.44 88 ILE A C 1
ATOM 742 O O . ILE A 1 88 ? 0.741 2.350 -0.694 1.00 93.44 88 ILE A O 1
ATOM 746 N N . LEU A 1 89 ? -1.077 3.020 -1.832 1.00 92.62 89 LEU A N 1
ATOM 747 C CA . LEU A 1 89 ? -0.339 3.442 -3.025 1.00 92.62 89 LEU A CA 1
ATOM 748 C C . LEU A 1 89 ? 0.676 4.541 -2.694 1.00 92.62 89 LEU A C 1
ATOM 750 O O . LEU A 1 89 ? 1.861 4.389 -2.979 1.00 92.6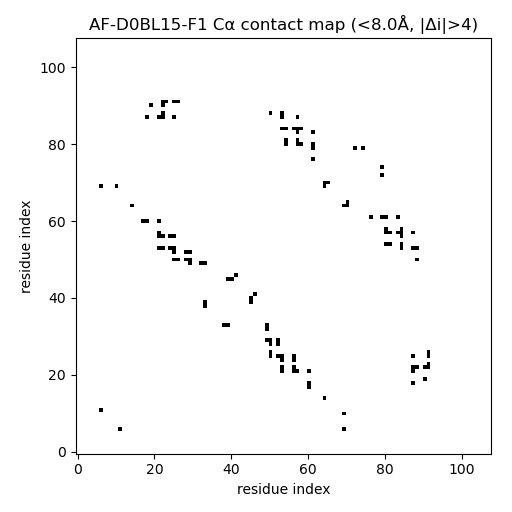2 89 LEU A O 1
ATOM 754 N N . ALA A 1 90 ? 0.237 5.617 -2.038 1.00 91.50 90 ALA A N 1
ATOM 755 C CA . ALA A 1 90 ? 1.123 6.716 -1.662 1.00 91.50 90 ALA A CA 1
ATOM 756 C C . ALA A 1 90 ? 2.268 6.247 -0.747 1.00 91.50 90 ALA A C 1
ATOM 758 O O . ALA A 1 90 ? 3.420 6.627 -0.950 1.00 91.50 90 ALA A O 1
ATOM 759 N N . LEU A 1 91 ? 1.966 5.391 0.234 1.00 92.75 91 LEU A N 1
ATOM 760 C CA . LEU A 1 91 ? 2.965 4.829 1.139 1.00 92.75 91 LEU A CA 1
ATOM 761 C C . LEU A 1 91 ? 3.975 3.950 0.393 1.00 92.75 91 LEU A C 1
ATOM 763 O O . LEU A 1 91 ? 5.171 4.063 0.646 1.00 92.75 91 LEU A O 1
ATOM 767 N N . THR A 1 92 ? 3.504 3.115 -0.533 1.00 93.06 92 THR A N 1
ATOM 768 C CA . THR A 1 92 ? 4.364 2.246 -1.348 1.00 93.06 92 THR A CA 1
ATOM 769 C C . THR A 1 92 ? 5.335 3.078 -2.183 1.00 93.06 92 THR A C 1
ATOM 771 O O . THR A 1 92 ? 6.538 2.844 -2.142 1.00 93.06 92 THR A O 1
ATOM 774 N N . TYR A 1 93 ? 4.837 4.130 -2.837 1.00 90.69 93 TYR A N 1
ATOM 775 C CA . TYR A 1 93 ? 5.666 5.047 -3.620 1.00 90.69 93 TYR A CA 1
ATOM 776 C C . TYR A 1 93 ? 6.757 5.731 -2.776 1.00 90.69 93 TYR A C 1
ATOM 778 O O . TYR A 1 93 ? 7.914 5.815 -3.186 1.00 90.69 93 TYR A O 1
ATOM 786 N N . ILE A 1 94 ? 6.412 6.192 -1.566 1.00 91.44 94 ILE A N 1
ATOM 787 C CA . ILE A 1 94 ? 7.385 6.792 -0.639 1.00 91.44 94 ILE A CA 1
ATOM 788 C C . ILE A 1 94 ? 8.446 5.767 -0.225 1.00 91.44 94 ILE A C 1
ATOM 790 O O . ILE A 1 94 ? 9.631 6.097 -0.212 1.00 91.44 94 ILE A O 1
ATOM 794 N N . LEU A 1 95 ? 8.042 4.538 0.113 1.00 91.12 95 LEU A N 1
ATOM 795 C CA . LEU A 1 95 ? 8.969 3.481 0.525 1.00 91.12 95 LEU A CA 1
ATOM 796 C C . LEU A 1 95 ? 9.962 3.125 -0.583 1.00 91.12 95 LEU A C 1
ATOM 798 O O . LEU A 1 95 ? 11.145 2.965 -0.294 1.00 91.12 95 LEU A O 1
ATOM 802 N N . GLU A 1 96 ? 9.514 3.065 -1.835 1.00 89.25 96 GLU A N 1
ATOM 803 C CA . GLU A 1 96 ? 10.394 2.825 -2.981 1.00 89.25 96 GLU A CA 1
ATOM 804 C C . GLU A 1 96 ? 11.411 3.951 -3.173 1.00 89.25 96 GLU A C 1
ATOM 806 O O . GLU A 1 96 ? 12.601 3.680 -3.326 1.00 89.25 96 GLU A O 1
ATOM 811 N N . ILE A 1 97 ? 10.983 5.217 -3.090 1.00 89.50 97 ILE A N 1
ATOM 812 C CA . ILE A 1 97 ? 11.909 6.360 -3.155 1.00 89.50 97 ILE A CA 1
ATOM 813 C C . ILE A 1 97 ? 12.939 6.282 -2.025 1.00 89.50 97 ILE A C 1
ATOM 815 O O . ILE A 1 97 ? 14.132 6.470 -2.262 1.00 89.50 97 ILE A O 1
ATOM 819 N N . VAL A 1 98 ? 12.499 5.993 -0.799 1.00 90.00 98 VAL A N 1
ATOM 820 C CA . VAL A 1 98 ? 13.400 5.856 0.353 1.00 90.00 98 VAL A CA 1
ATOM 821 C C . VAL A 1 98 ? 14.387 4.709 0.134 1.00 90.00 98 VAL A C 1
ATOM 823 O O . VAL A 1 98 ? 15.576 4.890 0.385 1.00 90.00 98 VAL A O 1
ATOM 826 N N . ALA A 1 99 ? 13.937 3.562 -0.375 1.00 87.81 99 ALA A N 1
ATOM 827 C CA . ALA A 1 99 ? 14.807 2.428 -0.677 1.00 87.81 99 ALA A CA 1
ATOM 828 C C . ALA A 1 99 ? 15.866 2.782 -1.735 1.00 87.81 99 ALA A C 1
ATOM 830 O O . ALA A 1 99 ? 17.043 2.471 -1.548 1.00 87.81 99 ALA A O 1
ATOM 831 N N . LEU A 1 100 ? 15.477 3.494 -2.798 1.00 88.00 100 LEU A N 1
ATOM 832 C CA . LEU A 1 100 ? 16.401 3.980 -3.828 1.00 88.00 100 LEU A CA 1
ATOM 833 C C . LEU A 1 100 ? 17.440 4.954 -3.259 1.00 88.00 100 LEU A C 1
ATOM 835 O O . LEU A 1 100 ? 18.623 4.837 -3.574 1.00 88.00 100 LEU A O 1
ATOM 839 N N . LEU A 1 101 ? 17.026 5.884 -2.393 1.00 90.00 101 LEU A N 1
ATOM 840 C CA . LEU A 1 101 ? 17.942 6.818 -1.730 1.00 90.00 101 LEU A CA 1
ATOM 841 C C . LEU A 1 101 ? 18.939 6.093 -0.822 1.00 90.00 101 LEU A C 1
ATOM 843 O O . LEU A 1 101 ? 20.124 6.414 -0.833 1.00 90.00 101 LEU A O 1
ATOM 847 N N . VAL A 1 102 ? 18.472 5.106 -0.056 1.00 89.94 102 VAL A N 1
ATOM 848 C CA . VAL A 1 102 ? 19.334 4.291 0.807 1.00 89.94 102 VAL A CA 1
ATOM 849 C C . VAL A 1 102 ? 20.354 3.522 -0.030 1.00 89.94 102 VAL A C 1
ATOM 851 O O . VAL A 1 102 ? 21.542 3.574 0.277 1.00 89.94 102 VAL A O 1
ATOM 854 N N . LEU A 1 103 ? 19.924 2.865 -1.111 1.00 89.12 103 LEU A N 1
ATOM 855 C CA . LEU A 1 103 ? 20.830 2.172 -2.031 1.00 89.12 103 LEU A CA 1
ATOM 856 C C . LEU A 1 103 ? 21.880 3.118 -2.618 1.00 89.12 103 LEU A C 1
ATOM 858 O O . LEU A 1 103 ? 23.055 2.768 -2.658 1.00 89.12 103 LEU A O 1
ATOM 862 N N . LEU A 1 104 ? 21.477 4.325 -3.016 1.00 89.62 104 LEU A N 1
ATOM 863 C CA . LEU A 1 104 ? 22.392 5.327 -3.555 1.00 89.62 104 LEU A CA 1
ATOM 864 C C . LEU A 1 104 ? 23.468 5.735 -2.540 1.00 89.62 104 LEU A C 1
ATOM 866 O O . LEU A 1 104 ? 24.624 5.859 -2.921 1.00 89.62 104 LEU A O 1
ATOM 870 N N . ILE A 1 105 ? 23.115 5.878 -1.258 1.00 90.75 105 ILE A N 1
ATOM 871 C CA . ILE A 1 105 ? 24.081 6.171 -0.185 1.00 90.75 105 ILE A CA 1
ATOM 872 C C . ILE A 1 105 ? 25.073 5.020 0.022 1.00 90.75 105 ILE A C 1
ATOM 874 O O . ILE A 1 105 ? 26.222 5.274 0.348 1.00 90.75 105 ILE A O 1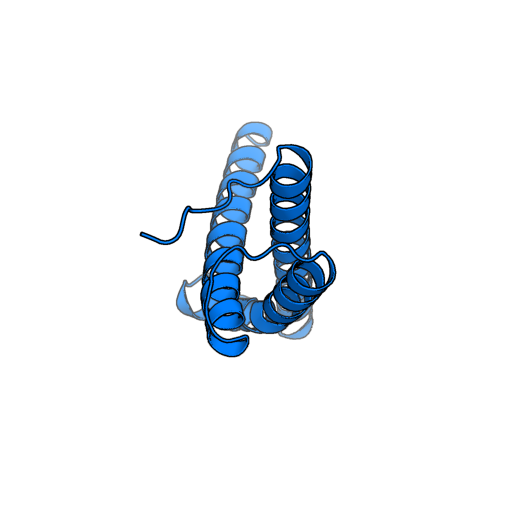
ATOM 878 N N . PHE A 1 106 ? 24.646 3.762 -0.119 1.00 86.00 106 PHE A N 1
ATOM 879 C CA . PHE A 1 106 ? 25.538 2.609 0.059 1.00 86.00 106 PHE A CA 1
ATOM 880 C C . PHE A 1 106 ? 26.438 2.336 -1.152 1.00 86.00 106 PHE A C 1
ATOM 882 O O . PHE A 1 106 ? 27.477 1.695 -1.000 1.00 86.00 106 PHE A O 1
ATOM 889 N N . ILE A 1 107 ? 26.016 2.755 -2.346 1.00 86.38 107 ILE A N 1
ATOM 890 C CA . ILE A 1 107 ? 26.774 2.584 -3.591 1.00 86.38 107 ILE A CA 1
ATOM 891 C C . ILE A 1 107 ? 27.795 3.720 -3.790 1.00 86.38 107 ILE A C 1
ATOM 893 O O . ILE A 1 107 ? 28.835 3.478 -4.403 1.00 86.38 107 ILE A O 1
ATOM 897 N N . LEU A 1 108 ? 27.496 4.934 -3.307 1.00 68.44 108 LEU A N 1
ATOM 898 C CA . LEU A 1 108 ? 28.355 6.126 -3.386 1.00 68.44 108 LEU A CA 1
ATOM 899 C C . LEU A 1 108 ? 29.391 6.169 -2.251 1.00 68.44 108 LEU A C 1
ATOM 901 O O . LEU A 1 108 ? 30.556 6.512 -2.552 1.00 68.44 108 LEU A O 1
#

Radius of gyration: 16.12 Å; Cα contacts (8 Å, |Δi|>4): 66; chains: 1; bounding box: 48×29×42 Å

Secondary structure (DSSP, 8-state):
-----PPPHHHHHHHHHHHHHHHHHHHHHHHHHHHHH------HHHHH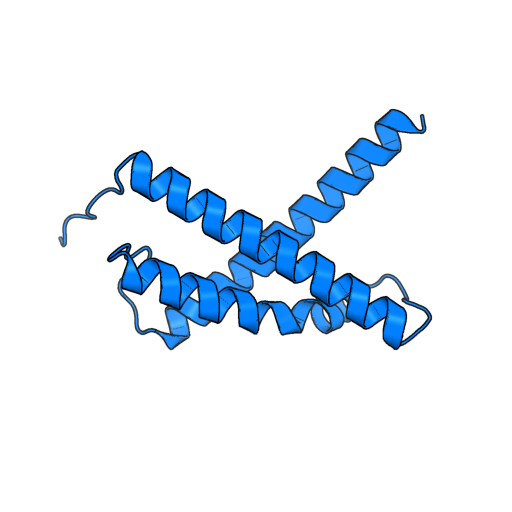HHHGGGHHHHHHHHHHHHHTT--SSSS-HHHHHHHHHHHHHHHHHHHHHHHHHHHHHHH-